Protein AF-A0A377ZG36-F1 (afdb_monomer)

Sequence (68 aa):
MIQFIKGTWPNGERNLLEPHGVEFQVMATGFTWNTQDRDSDTAACLAVWEHARRMLADDQLDLVLLTS

InterPro domains:
  IPR003724 ATP:cob(I)alamin adenosyltransferase CobA/CobO/BtuR [PF02572] (1-66)
  IPR003724 ATP:cob(I)alamin adenosyltransferase CobA/CobO/BtuR [PTHR46638] (1-66)
  IPR027417 P-loop containing nucleoside triphosphate hydrolase [G3DSA:3.40.50.300] (1-67)
  IPR027417 P-loop containing nucleoside triphosphate hydrolase [SSF52540] (1-66)

Foldseek 3Di:
DEELADEPDDDPVCVVCVVVVDDYHYLNDHPPVDPVCVVVSVVSNVVSVVVVVVQVPDPVDPDDDDYD

Mean predicted aligned error: 5.57 Å

Radius of gyration: 12.82 Å; Cα contacts (8 Å, |Δi|>4): 70; chains: 1; bounding box: 26×25×35 Å

pLDDT: mean 82.21, std 11.05, range [58.59, 96.31]

Nearest PDB structures (foldseek):
  4hut-assembly1_B  TM=9.069E-01  e=2.242E-07  Salmonella enterica subsp. enterica serovar Typhimurium str. LT2
  1g5r-assembly1_A  TM=9.163E-01  e=7.381E-07  Salmonella enterica subsp. enterica serovar Typhimurium
  1g64-assembly1_B  TM=9.170E-01  e=2.606E-06  Salmonella enterica subsp. enterica serovar Typhimurium

Structure (mmCIF, N/CA/C/O backbone):
data_AF-A0A377ZG36-F1
#
_entry.id   AF-A0A377ZG36-F1
#
loop_
_atom_site.group_PDB
_atom_site.id
_atom_site.type_symbol
_atom_site.label_atom_id
_atom_site.label_alt_id
_atom_site.label_comp_id
_atom_site.label_asym_id
_atom_site.label_entity_id
_atom_site.label_seq_id
_atom_site.pdbx_PDB_ins_code
_atom_site.Cartn_x
_atom_site.Cartn_y
_atom_site.Cartn_z
_atom_site.occupancy
_atom_site.B_iso_or_equiv
_atom_site.auth_seq_id
_atom_site.auth_comp_id
_atom_site.auth_asym_id
_atom_site.auth_atom_id
_atom_site.pdbx_PDB_model_num
ATOM 1 N N . MET A 1 1 ? -2.843 1.352 4.545 1.00 85.81 1 MET A N 1
ATOM 2 C CA . MET A 1 1 ? -2.808 2.225 3.356 1.00 85.81 1 MET A CA 1
ATOM 3 C C . MET A 1 1 ? -1.624 1.839 2.493 1.00 85.81 1 MET A C 1
ATOM 5 O O . MET A 1 1 ? -0.533 1.648 3.018 1.00 85.81 1 MET A O 1
ATOM 9 N N . ILE A 1 2 ? -1.848 1.706 1.189 1.00 88.12 2 ILE A N 1
ATOM 10 C CA . ILE A 1 2 ? -0.861 1.200 0.235 1.00 88.12 2 ILE A CA 1
ATOM 11 C C . ILE A 1 2 ? -0.634 2.214 -0.873 1.00 88.12 2 ILE A C 1
ATOM 13 O O . ILE A 1 2 ? -1.603 2.715 -1.439 1.00 88.12 2 ILE A O 1
ATOM 17 N N . GLN A 1 3 ? 0.632 2.503 -1.173 1.00 85.69 3 GLN A N 1
ATOM 18 C CA . GLN A 1 3 ? 1.038 3.497 -2.165 1.00 85.69 3 GLN A CA 1
ATOM 19 C C . GLN A 1 3 ? 1.936 2.879 -3.234 1.00 85.69 3 GLN A C 1
ATOM 21 O O . GLN A 1 3 ? 3.011 2.371 -2.911 1.00 85.69 3 GLN A O 1
ATOM 26 N N . PHE A 1 4 ? 1.501 2.946 -4.495 1.00 80.38 4 PHE A N 1
ATOM 27 C CA . PHE A 1 4 ? 2.193 2.302 -5.615 1.00 80.38 4 PHE A CA 1
ATOM 28 C C . PHE A 1 4 ? 3.144 3.242 -6.379 1.00 80.38 4 PHE A C 1
ATOM 30 O O . PHE A 1 4 ? 4.137 2.766 -6.916 1.00 80.38 4 PHE A O 1
ATOM 37 N N . ILE A 1 5 ? 2.891 4.558 -6.423 1.00 71.44 5 ILE A N 1
ATOM 38 C CA . ILE A 1 5 ? 3.706 5.516 -7.204 1.00 71.44 5 ILE A CA 1
ATOM 39 C C . ILE A 1 5 ? 4.490 6.484 -6.308 1.00 71.44 5 ILE A C 1
ATOM 41 O O . ILE A 1 5 ? 5.561 6.960 -6.696 1.00 71.44 5 ILE A O 1
ATOM 45 N N . LYS A 1 6 ? 4.000 6.792 -5.099 1.00 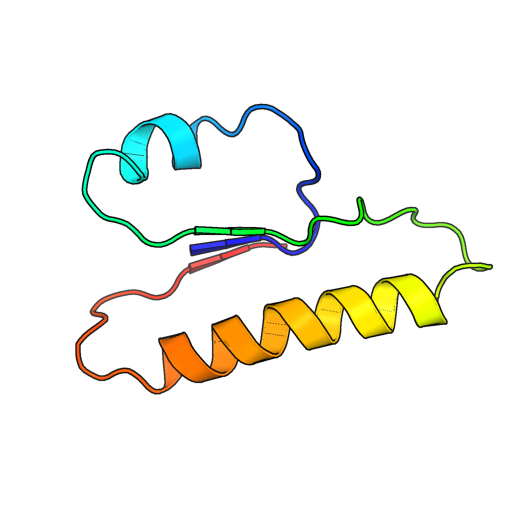65.00 6 LYS A N 1
ATOM 46 C CA . LYS A 1 6 ? 4.709 7.704 -4.185 1.00 65.00 6 LYS A CA 1
ATOM 47 C C . LYS A 1 6 ? 6.006 7.047 -3.690 1.00 65.00 6 LYS A C 1
ATOM 49 O O . LYS A 1 6 ? 5.964 6.097 -2.921 1.00 65.00 6 LYS A O 1
ATOM 54 N N . GLY A 1 7 ? 7.149 7.575 -4.136 1.00 61.47 7 GLY A N 1
ATOM 55 C CA . GLY A 1 7 ? 8.482 7.186 -3.661 1.00 61.47 7 GLY A CA 1
ATOM 56 C C . GLY A 1 7 ? 8.795 7.700 -2.245 1.00 61.47 7 GLY A C 1
ATOM 57 O O . GLY A 1 7 ? 7.906 7.929 -1.432 1.00 61.47 7 GLY A O 1
ATOM 58 N N . THR A 1 8 ? 10.071 7.961 -1.951 1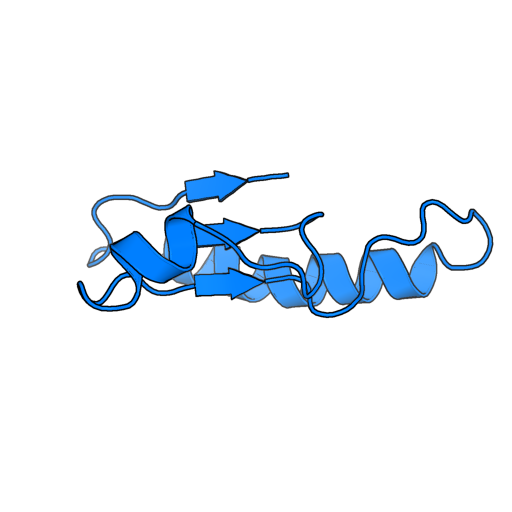.00 60.88 8 THR A N 1
ATOM 59 C CA . THR A 1 8 ? 10.592 8.372 -0.623 1.00 60.88 8 THR A CA 1
ATOM 60 C C . THR A 1 8 ? 10.235 9.800 -0.175 1.00 60.88 8 THR A C 1
ATOM 62 O O . THR A 1 8 ? 10.838 10.335 0.756 1.00 60.88 8 THR A O 1
ATOM 65 N N . TRP A 1 9 ? 9.276 10.450 -0.833 1.00 65.31 9 TRP A N 1
ATOM 66 C CA . TRP A 1 9 ? 8.931 11.844 -0.567 1.00 65.31 9 TRP A CA 1
ATOM 67 C C . TRP A 1 9 ? 8.103 11.975 0.720 1.00 65.31 9 TRP A C 1
ATOM 69 O O . TRP A 1 9 ? 7.358 11.053 1.063 1.00 65.31 9 TRP A O 1
ATOM 79 N N . PRO A 1 10 ? 8.187 13.119 1.429 1.00 65.06 10 PRO A N 1
ATOM 80 C CA . PRO A 1 10 ? 7.399 13.350 2.632 1.00 65.06 10 PRO A CA 1
ATOM 81 C C . PRO A 1 10 ? 5.909 13.183 2.336 1.00 65.06 10 PRO A C 1
ATOM 83 O O . PRO A 1 10 ? 5.338 13.906 1.518 1.00 65.06 10 PRO A O 1
ATOM 86 N N . ASN A 1 11 ? 5.278 12.227 3.010 1.00 73.75 11 ASN A N 1
ATOM 87 C CA . ASN A 1 11 ? 3.862 11.971 2.852 1.00 73.75 11 ASN A CA 1
ATOM 88 C C . ASN A 1 11 ? 3.089 12.554 4.045 1.00 73.75 11 ASN A C 1
ATOM 90 O O . ASN A 1 11 ? 3.149 12.028 5.155 1.00 73.75 11 ASN A O 1
ATOM 94 N N . GLY A 1 12 ? 2.325 13.622 3.793 1.00 79.56 12 GLY A N 1
ATOM 95 C CA . GLY A 1 12 ? 1.452 14.242 4.792 1.00 79.56 12 GLY A CA 1
ATOM 96 C C . GLY A 1 12 ? 0.378 13.298 5.349 1.00 79.56 12 GLY A C 1
ATOM 97 O O . GLY A 1 12 ? 0.090 13.358 6.540 1.00 79.56 12 GLY A O 1
ATOM 98 N N . GLU A 1 13 ? -0.155 12.383 4.531 1.00 80.06 13 GLU A N 1
ATOM 99 C CA . GLU A 1 13 ? -1.118 11.363 4.972 1.00 80.06 13 GLU A CA 1
ATOM 100 C C . GLU A 1 13 ? -0.460 10.377 5.942 1.00 80.06 13 GLU A C 1
ATOM 102 O O . GLU A 1 13 ? -1.032 10.057 6.980 1.00 80.06 13 GLU A O 1
ATOM 107 N N . ARG A 1 14 ? 0.772 9.942 5.640 1.00 82.94 14 ARG A N 1
ATOM 108 C CA . ARG A 1 14 ? 1.551 9.063 6.521 1.00 82.94 14 ARG A CA 1
ATOM 109 C C . ARG A 1 14 ? 1.872 9.750 7.842 1.00 82.94 14 ARG A C 1
ATOM 111 O O . ARG A 1 14 ? 1.568 9.204 8.891 1.00 82.94 14 ARG A O 1
ATOM 118 N N . ASN A 1 15 ? 2.397 10.972 7.794 1.00 83.81 15 ASN A N 1
ATOM 119 C CA . ASN A 1 15 ? 2.740 11.729 8.999 1.00 83.81 15 ASN A CA 1
ATOM 120 C C . ASN A 1 15 ? 1.529 11.962 9.914 1.00 83.81 15 ASN A C 1
ATOM 122 O O . ASN A 1 15 ? 1.684 12.022 11.130 1.00 83.81 15 ASN A O 1
ATOM 126 N N . LEU A 1 16 ? 0.333 12.101 9.336 1.00 86.06 16 LEU A N 1
ATOM 127 C CA . LEU A 1 16 ? -0.894 12.280 10.099 1.00 86.06 16 LEU A CA 1
ATOM 128 C C . LEU A 1 16 ? -1.423 10.958 10.667 1.00 86.06 16 LEU A C 1
ATOM 130 O O . LEU A 1 16 ? -1.839 10.923 11.818 1.00 86.06 16 LEU A O 1
ATOM 134 N N . LEU A 1 17 ? -1.433 9.880 9.882 1.00 86.25 17 LEU A N 1
ATOM 135 C CA . LEU A 1 17 ? -2.162 8.650 10.211 1.00 86.25 17 LEU A CA 1
ATOM 136 C C . LEU A 1 17 ? -1.288 7.552 10.837 1.00 86.25 17 LEU A C 1
ATOM 138 O O . LEU A 1 17 ? -1.797 6.754 11.620 1.00 86.25 17 LEU A O 1
ATOM 142 N N . GLU A 1 18 ? 0.014 7.510 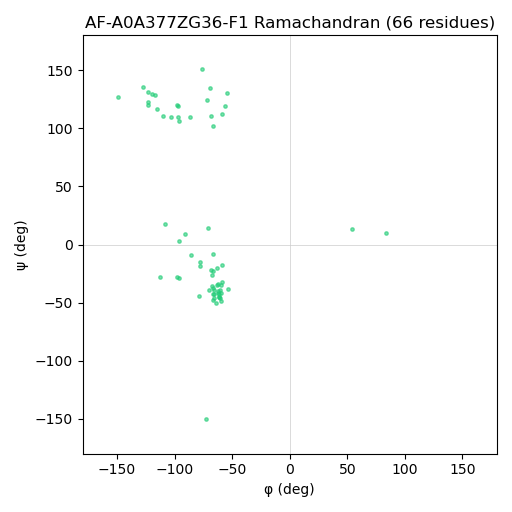10.544 1.00 85.69 18 GLU A N 1
ATOM 143 C CA . GLU A 1 18 ? 0.946 6.528 11.123 1.00 85.69 18 GLU A CA 1
ATOM 144 C C . GLU A 1 18 ? 1.007 6.626 12.661 1.00 85.69 18 GLU A C 1
ATOM 146 O O . GLU A 1 18 ? 0.910 5.585 13.314 1.00 85.69 18 GLU A O 1
ATOM 151 N N . PRO A 1 19 ? 1.024 7.827 13.287 1.00 90.94 19 PRO A N 1
ATOM 152 C CA . PRO A 1 19 ? 0.930 7.946 14.747 1.00 90.94 19 PRO A CA 1
ATOM 153 C C . PRO A 1 19 ? -0.386 7.422 15.339 1.00 90.94 19 PRO A C 1
ATOM 155 O O . PRO A 1 19 ? -0.444 7.124 16.528 1.00 90.94 19 PRO A O 1
ATOM 158 N N . HIS A 1 20 ? -1.438 7.306 14.523 1.00 89.94 20 HIS A N 1
ATOM 159 C CA . HIS A 1 20 ? -2.743 6.777 14.926 1.00 89.94 20 HIS A CA 1
ATOM 160 C C . HIS A 1 20 ? -2.851 5.256 14.712 1.00 89.94 20 HIS A C 1
ATOM 162 O O . HIS A 1 20 ? -3.937 4.698 14.842 1.00 89.94 20 HIS A O 1
ATOM 168 N N . GLY A 1 21 ? -1.743 4.577 14.389 1.00 87.62 21 GLY A N 1
ATOM 169 C CA . GLY A 1 21 ? -1.692 3.121 14.229 1.00 87.62 21 GLY A CA 1
ATOM 170 C C . GLY A 1 21 ? -2.122 2.618 12.851 1.00 87.62 21 GLY A C 1
ATOM 171 O O . GLY A 1 21 ? -2.281 1.414 12.665 1.00 87.62 21 GLY A O 1
ATOM 172 N N . VAL A 1 22 ? -2.302 3.509 11.873 1.00 89.56 22 VAL A N 1
ATOM 173 C CA . VAL A 1 22 ? -2.614 3.100 10.500 1.00 89.56 22 VAL A CA 1
ATOM 174 C C . VAL A 1 22 ? -1.371 2.490 9.860 1.00 89.56 22 VAL A C 1
ATOM 176 O O . VAL A 1 22 ? -0.327 3.132 9.776 1.00 89.56 22 VAL A O 1
ATOM 179 N N . GLU A 1 23 ? -1.489 1.256 9.373 1.00 89.69 23 GLU A N 1
ATOM 180 C CA . GLU A 1 23 ? -0.402 0.573 8.670 1.00 89.69 23 GLU A CA 1
ATOM 181 C C . GLU A 1 23 ? -0.132 1.227 7.301 1.00 89.69 23 GLU A C 1
ATOM 183 O O . GLU A 1 23 ? -1.070 1.468 6.535 1.00 89.69 23 GLU A O 1
ATOM 188 N N . PHE A 1 24 ? 1.139 1.466 6.955 1.00 88.31 24 PHE A N 1
ATOM 189 C CA . PHE A 1 24 ? 1.563 2.008 5.657 1.00 88.31 24 PHE A CA 1
ATOM 190 C C . PHE A 1 24 ? 2.489 1.052 4.907 1.00 88.31 24 PHE A C 1
ATOM 192 O O . PHE A 1 24 ? 3.510 0.626 5.438 1.00 88.31 24 PHE A O 1
ATOM 199 N N . GLN A 1 25 ? 2.164 0.787 3.642 1.00 88.81 25 GLN A N 1
ATOM 200 C CA . GLN A 1 25 ? 2.987 0.012 2.714 1.00 88.81 25 GLN A CA 1
ATOM 201 C C . GLN A 1 25 ? 3.264 0.868 1.481 1.00 88.81 25 GLN A C 1
ATOM 203 O O . GLN A 1 25 ? 2.340 1.367 0.842 1.00 88.81 25 GLN A O 1
ATOM 208 N N . VAL A 1 26 ? 4.537 1.095 1.172 1.00 85.56 26 VAL A N 1
ATOM 209 C CA . VAL A 1 26 ? 4.956 2.016 0.107 1.00 85.56 26 VAL A CA 1
ATOM 210 C C . VAL A 1 26 ? 5.899 1.283 -0.830 1.00 85.56 26 VAL A C 1
ATOM 212 O O . VAL A 1 26 ? 6.812 0.593 -0.374 1.00 85.56 26 VAL A O 1
ATOM 215 N N . MET A 1 27 ? 5.704 1.456 -2.136 1.00 83.12 27 MET A N 1
ATOM 216 C CA . MET A 1 27 ? 6.651 0.974 -3.134 1.00 83.12 27 MET A CA 1
ATOM 217 C C . MET A 1 27 ? 7.963 1.756 -3.015 1.00 83.12 27 MET A C 1
ATOM 219 O O . MET A 1 27 ? 8.063 2.913 -3.412 1.00 83.12 27 MET A O 1
ATOM 223 N N . ALA A 1 28 ? 8.971 1.136 -2.396 1.00 66.19 28 ALA A N 1
ATOM 224 C CA . ALA A 1 28 ? 10.241 1.788 -2.064 1.00 66.19 28 ALA A CA 1
ATOM 225 C C . ALA A 1 28 ? 11.074 2.173 -3.300 1.00 66.19 28 ALA A C 1
ATOM 227 O O . ALA A 1 28 ? 11.912 3.074 -3.235 1.00 66.19 28 ALA A O 1
ATOM 228 N N . THR A 1 29 ? 10.847 1.507 -4.429 1.00 65.12 29 THR A N 1
ATOM 229 C CA . THR A 1 29 ? 11.420 1.873 -5.722 1.00 65.12 29 THR A CA 1
ATOM 230 C C . THR A 1 29 ? 10.498 2.904 -6.363 1.00 65.12 29 THR A C 1
ATOM 232 O O . THR A 1 29 ? 9.372 2.584 -6.734 1.00 65.12 29 THR A O 1
ATOM 235 N N . GLY A 1 30 ? 10.938 4.159 -6.458 1.00 61.91 30 GLY A N 1
ATOM 236 C CA . GLY A 1 30 ? 10.176 5.169 -7.191 1.00 61.91 30 GLY A CA 1
ATOM 237 C C . GLY A 1 30 ? 9.904 4.681 -8.615 1.00 61.91 30 GLY A C 1
ATOM 238 O O . GLY A 1 30 ? 10.834 4.233 -9.281 1.00 61.91 30 GLY A O 1
ATOM 239 N N . PHE A 1 31 ? 8.648 4.750 -9.061 1.00 64.44 31 PHE A N 1
ATOM 240 C CA . PHE A 1 31 ? 8.265 4.349 -10.414 1.00 64.44 31 PHE A CA 1
ATOM 241 C C . PHE A 1 31 ? 9.059 5.198 -11.413 1.00 64.44 31 PHE A C 1
ATOM 243 O O . PHE A 1 31 ? 8.897 6.421 -11.460 1.00 64.44 31 PHE A O 1
ATOM 250 N N . THR A 1 32 ? 9.968 4.578 -12.164 1.00 65.19 32 THR A N 1
ATOM 251 C CA . THR A 1 32 ? 10.932 5.331 -12.987 1.00 65.19 32 THR A CA 1
ATOM 252 C C . THR A 1 32 ? 10.308 5.866 -14.274 1.00 65.19 32 THR A C 1
ATOM 254 O O . THR A 1 32 ? 10.895 6.727 -14.930 1.00 65.19 32 THR A O 1
ATOM 257 N N . TRP A 1 33 ? 9.125 5.350 -14.642 1.00 65.19 33 TRP A N 1
ATOM 258 C CA . TRP A 1 33 ? 8.444 5.577 -15.926 1.00 65.19 33 TRP A CA 1
ATOM 259 C C . TRP A 1 33 ? 9.322 5.259 -17.144 1.00 65.19 33 TRP A C 1
ATOM 261 O O . TRP A 1 33 ? 8.981 5.609 -18.275 1.00 65.19 33 TRP A O 1
ATOM 271 N N . ASN A 1 34 ? 10.452 4.584 -16.927 1.00 62.47 34 ASN A N 1
ATOM 272 C CA . ASN A 1 34 ? 11.436 4.315 -17.948 1.00 62.47 34 ASN A CA 1
ATOM 273 C C . ASN A 1 34 ? 11.202 2.907 -18.491 1.00 62.47 34 ASN A C 1
ATOM 275 O O . ASN A 1 34 ? 11.272 1.915 -17.771 1.00 62.47 34 ASN A O 1
ATOM 279 N N . THR A 1 35 ? 10.920 2.804 -19.788 1.00 58.59 35 THR A N 1
ATOM 280 C CA . THR A 1 35 ? 10.520 1.544 -20.441 1.00 58.59 35 THR A CA 1
ATOM 281 C C . THR A 1 35 ? 11.561 0.421 -20.314 1.00 58.59 35 THR A C 1
ATOM 283 O O . THR A 1 35 ? 11.224 -0.742 -20.524 1.00 58.59 35 THR A O 1
ATOM 286 N N . GLN A 1 36 ? 12.809 0.758 -19.975 1.00 61.47 36 GLN A N 1
ATOM 287 C CA . GLN A 1 36 ? 13.909 -0.187 -19.762 1.00 61.47 36 GLN A CA 1
ATOM 288 C C . GLN A 1 36 ? 13.866 -0.898 -18.397 1.00 61.47 36 GLN A C 1
ATOM 290 O O . GLN A 1 36 ? 14.455 -1.965 -18.285 1.00 61.47 36 GLN A O 1
ATOM 295 N N . ASP A 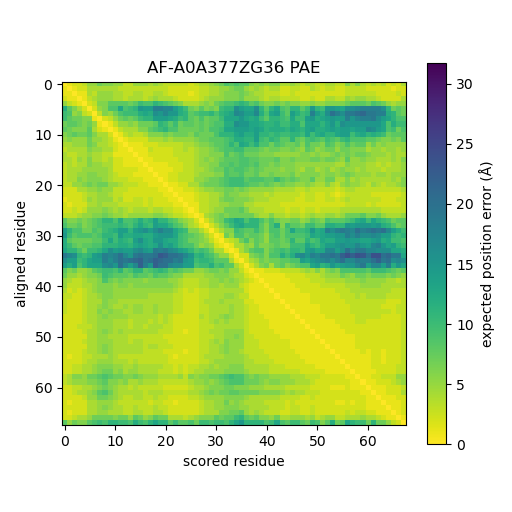1 37 ? 13.131 -0.373 -17.409 1.00 71.62 37 ASP A N 1
ATOM 296 C CA . ASP A 1 37 ? 13.053 -0.919 -16.040 1.00 71.62 37 ASP A CA 1
ATOM 297 C C . ASP A 1 37 ? 11.703 -1.590 -15.726 1.00 71.62 37 ASP A C 1
ATOM 299 O O . ASP A 1 37 ? 11.363 -1.845 -14.571 1.00 71.62 37 ASP A O 1
ATOM 303 N N . ARG A 1 38 ? 10.926 -1.938 -16.761 1.00 76.81 38 ARG A N 1
ATOM 304 C CA . ARG A 1 38 ? 9.585 -2.535 -16.614 1.00 76.81 38 ARG A CA 1
ATOM 305 C C . ARG A 1 38 ? 9.556 -3.775 -15.724 1.00 76.81 38 ARG A C 1
ATOM 307 O O . ARG A 1 38 ? 8.592 -3.946 -14.981 1.00 76.81 38 ARG A O 1
ATOM 314 N N . ASP A 1 39 ? 10.568 -4.633 -15.805 1.00 83.12 39 ASP A N 1
ATOM 315 C CA . ASP A 1 39 ? 10.627 -5.855 -14.997 1.00 83.12 39 ASP A CA 1
ATOM 316 C C . ASP A 1 39 ? 10.864 -5.529 -13.516 1.00 83.12 39 ASP A C 1
ATOM 318 O O . ASP A 1 39 ? 10.232 -6.125 -12.644 1.00 83.12 39 ASP A O 1
ATOM 322 N N . SER A 1 40 ? 11.708 -4.531 -13.235 1.00 81.00 40 SER A N 1
ATOM 323 C CA . SER A 1 40 ? 11.980 -4.029 -11.884 1.00 81.00 40 SER A CA 1
ATOM 324 C C . SER A 1 40 ? 10.744 -3.351 -11.283 1.00 81.00 40 SER A C 1
ATOM 326 O O . SER A 1 40 ? 10.314 -3.707 -10.184 1.00 81.00 40 SER A O 1
ATOM 328 N N . ASP A 1 41 ? 10.097 -2.461 -12.045 1.00 80.81 41 ASP A N 1
ATOM 329 C CA . ASP A 1 41 ? 8.854 -1.793 -11.641 1.00 80.81 41 ASP A CA 1
ATOM 330 C C . ASP A 1 41 ? 7.725 -2.815 -11.401 1.00 80.81 41 ASP A C 1
ATOM 332 O O . ASP A 1 41 ? 6.965 -2.707 -10.436 1.00 80.81 41 ASP A O 1
ATOM 336 N N . THR A 1 42 ? 7.635 -3.857 -12.238 1.00 85.06 42 THR A N 1
ATOM 337 C CA . THR A 1 42 ? 6.660 -4.946 -12.064 1.00 85.06 42 THR A CA 1
ATOM 338 C C . THR A 1 42 ? 6.948 -5.748 -10.799 1.00 85.06 42 THR A C 1
ATOM 340 O O . THR A 1 42 ? 6.028 -6.008 -10.026 1.00 85.06 42 THR A O 1
ATOM 343 N N . ALA A 1 43 ? 8.206 -6.120 -10.552 1.00 86.94 43 ALA A N 1
ATOM 344 C CA . ALA A 1 43 ? 8.587 -6.875 -9.362 1.00 86.94 43 ALA A CA 1
ATOM 345 C C . ALA A 1 43 ? 8.298 -6.087 -8.074 1.00 86.94 43 ALA A C 1
ATOM 347 O O . ALA A 1 43 ? 7.757 -6.643 -7.117 1.00 86.94 43 ALA A O 1
ATOM 348 N N . ALA A 1 44 ? 8.590 -4.786 -8.066 1.00 85.38 44 ALA A N 1
ATOM 349 C CA . ALA A 1 44 ? 8.290 -3.913 -6.940 1.00 85.38 44 ALA A CA 1
ATOM 350 C C . ALA A 1 44 ? 6.783 -3.743 -6.708 1.00 85.38 44 ALA A C 1
ATOM 352 O O . ALA A 1 44 ? 6.317 -3.831 -5.569 1.00 85.38 44 ALA A O 1
ATOM 353 N N . CYS A 1 45 ? 6.011 -3.563 -7.783 1.00 86.75 45 CYS A N 1
ATOM 354 C CA . CYS A 1 45 ? 4.557 -3.481 -7.710 1.00 86.75 45 CYS A CA 1
ATOM 355 C C . CYS A 1 45 ? 3.958 -4.780 -7.152 1.00 86.75 45 CYS A C 1
ATOM 357 O O . CYS A 1 45 ? 3.134 -4.736 -6.240 1.00 86.75 45 CYS A O 1
ATOM 359 N N . LEU A 1 46 ? 4.425 -5.939 -7.629 1.00 89.19 46 LEU A N 1
ATOM 360 C CA . LEU A 1 46 ? 3.996 -7.249 -7.133 1.00 89.19 46 LEU A CA 1
ATOM 361 C C . LEU A 1 46 ? 4.353 -7.455 -5.656 1.00 89.19 46 LEU A C 1
ATOM 363 O O . LEU A 1 46 ? 3.530 -7.969 -4.902 1.00 89.19 46 LEU A O 1
ATOM 367 N N . ALA A 1 47 ? 5.533 -7.014 -5.216 1.00 89.25 47 ALA A N 1
ATOM 368 C CA . ALA A 1 47 ? 5.923 -7.098 -3.811 1.00 89.25 47 ALA A CA 1
ATOM 369 C C . ALA A 1 47 ? 4.973 -6.291 -2.908 1.00 89.25 47 ALA A C 1
ATOM 371 O O . ALA A 1 47 ? 4.493 -6.801 -1.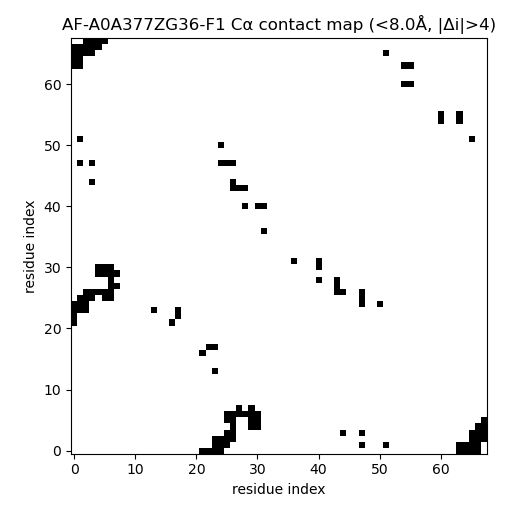897 1.00 89.25 47 ALA A O 1
ATOM 372 N N . VAL A 1 48 ? 4.633 -5.058 -3.298 1.00 90.06 48 VAL A N 1
ATOM 373 C CA . VAL A 1 48 ? 3.658 -4.228 -2.568 1.00 90.06 48 VAL A CA 1
ATOM 374 C C . VAL A 1 48 ? 2.245 -4.809 -2.650 1.00 90.06 48 VAL A C 1
ATOM 376 O O . VAL A 1 48 ? 1.489 -4.759 -1.677 1.00 90.06 48 VAL A O 1
ATOM 379 N N . TRP A 1 49 ? 1.885 -5.402 -3.787 1.00 91.19 49 TRP A N 1
ATOM 380 C CA . TRP A 1 49 ? 0.588 -6.036 -3.989 1.00 91.19 49 TRP A CA 1
ATOM 381 C C . TRP A 1 49 ? 0.345 -7.211 -3.037 1.00 91.19 49 TRP A C 1
ATOM 383 O O . TRP A 1 49 ? -0.777 -7.388 -2.568 1.00 91.19 49 TRP A O 1
ATOM 393 N N . GLU A 1 50 ? 1.370 -7.974 -2.664 1.00 94.06 50 GLU A N 1
ATOM 394 C CA . GLU A 1 50 ? 1.207 -9.036 -1.663 1.00 94.06 50 GLU A CA 1
ATOM 395 C C . GLU A 1 50 ? 0.805 -8.480 -0.285 1.00 94.06 50 GLU A C 1
ATOM 397 O O . GLU A 1 50 ? -0.046 -9.059 0.396 1.00 94.06 50 GLU A O 1
ATOM 402 N N . HIS A 1 51 ? 1.294 -7.294 0.095 1.00 92.88 51 HIS A N 1
ATOM 403 C CA . HIS A 1 51 ? 0.784 -6.611 1.286 1.00 92.88 51 HIS A CA 1
ATOM 404 C C . HIS A 1 51 ? -0.674 -6.169 1.112 1.00 92.88 51 HIS A C 1
ATOM 406 O O . HIS A 1 51 ? -1.454 -6.283 2.056 1.00 92.88 51 HIS A O 1
ATOM 412 N N . ALA A 1 52 ? -1.063 -5.728 -0.089 1.00 92.56 52 ALA A N 1
ATOM 413 C CA . ALA A 1 52 ? -2.452 -5.391 -0.404 1.00 92.56 52 ALA A CA 1
ATOM 414 C C . ALA A 1 52 ? -3.380 -6.579 -0.243 1.00 92.56 52 ALA A C 1
ATOM 416 O O . ALA A 1 52 ? -4.409 -6.466 0.415 1.00 92.56 52 ALA A O 1
ATOM 417 N N . ARG A 1 53 ? -2.985 -7.734 -0.771 1.00 94.81 53 ARG A N 1
ATOM 418 C CA . ARG A 1 53 ? -3.752 -8.968 -0.637 1.00 94.81 53 ARG A CA 1
ATOM 419 C C . ARG A 1 53 ? -3.905 -9.392 0.817 1.00 94.81 53 ARG A C 1
ATOM 421 O O . ARG A 1 53 ? -5.007 -9.764 1.200 1.00 94.81 53 ARG A O 1
ATOM 428 N N . ARG A 1 54 ? -2.842 -9.298 1.625 1.00 96.31 54 ARG A N 1
ATOM 429 C CA . ARG A 1 54 ? -2.927 -9.574 3.066 1.00 96.31 54 ARG A CA 1
ATOM 430 C C . ARG A 1 54 ? -3.917 -8.637 3.754 1.00 96.31 54 ARG A C 1
ATOM 432 O O . ARG A 1 54 ? -4.766 -9.119 4.485 1.00 96.31 54 ARG A O 1
ATOM 439 N N . MET A 1 55 ? -3.820 -7.328 3.512 1.00 94.12 55 MET A N 1
ATOM 440 C CA . MET A 1 55 ? -4.705 -6.345 4.149 1.00 94.12 55 MET A CA 1
ATOM 441 C C . MET A 1 55 ? -6.164 -6.506 3.700 1.00 94.12 55 MET A C 1
ATOM 443 O O . MET A 1 55 ? -7.071 -6.396 4.508 1.00 94.12 55 MET A O 1
ATOM 447 N N . LEU A 1 56 ? -6.406 -6.795 2.420 1.00 93.62 56 LEU A N 1
ATOM 448 C CA . LEU A 1 56 ? -7.757 -7.024 1.894 1.00 93.62 56 LEU A CA 1
ATOM 449 C C . LEU A 1 56 ? -8.406 -8.315 2.411 1.00 93.62 56 LEU A C 1
ATOM 451 O O . LEU A 1 56 ? -9.622 -8.442 2.336 1.00 93.62 56 LEU A O 1
ATOM 455 N N . ALA A 1 57 ? -7.606 -9.274 2.877 1.00 95.44 57 ALA A N 1
ATOM 456 C CA . ALA A 1 57 ? -8.078 -10.528 3.455 1.00 95.44 57 ALA A CA 1
ATOM 457 C C . ALA A 1 57 ? -8.155 -10.488 4.992 1.00 95.44 57 ALA A C 1
ATOM 459 O O . ALA A 1 57 ? -8.433 -11.515 5.608 1.00 95.44 57 ALA A O 1
ATOM 460 N N . ASP A 1 58 ? -7.855 -9.343 5.607 1.00 95.19 58 ASP A N 1
ATOM 461 C CA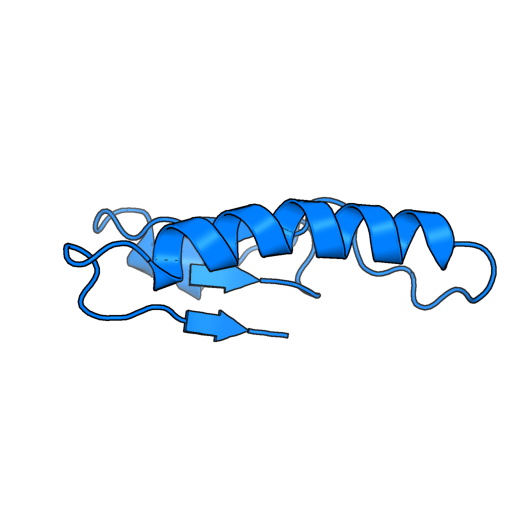 . ASP 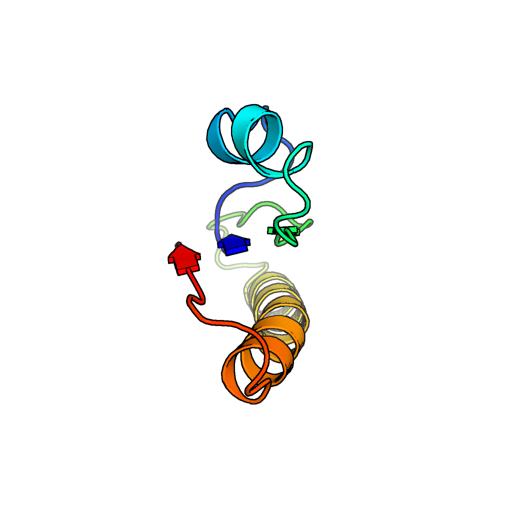A 1 58 ? -7.866 -9.174 7.053 1.00 95.19 58 ASP A CA 1
ATOM 462 C C . ASP A 1 58 ? -9.202 -8.577 7.507 1.00 95.19 58 ASP A C 1
ATOM 464 O O . ASP A 1 58 ? -9.458 -7.385 7.342 1.00 95.19 58 ASP A O 1
ATOM 468 N N . ASP A 1 59 ? -10.040 -9.412 8.121 1.00 94.12 59 ASP A N 1
ATOM 469 C CA . ASP A 1 59 ? -11.348 -9.014 8.652 1.00 94.12 59 ASP A CA 1
ATOM 470 C C . ASP A 1 59 ? -11.247 -8.037 9.844 1.00 94.12 59 ASP A C 1
ATOM 472 O O . ASP A 1 59 ? -12.267 -7.542 10.320 1.00 94.12 59 ASP A O 1
ATOM 476 N N . GLN A 1 60 ? -10.045 -7.779 10.378 1.00 94.69 60 GL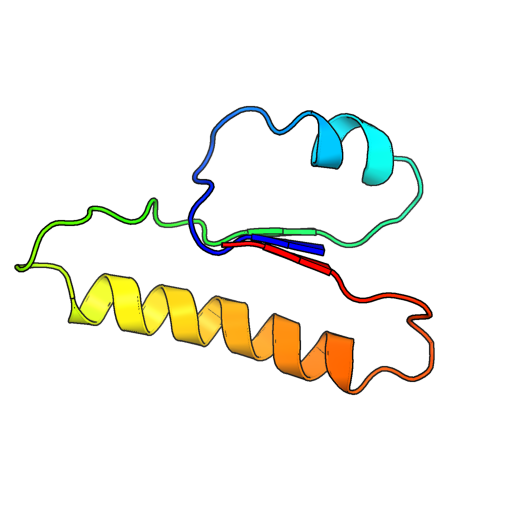N A N 1
ATOM 477 C CA . GLN A 1 60 ? -9.812 -6.765 11.415 1.00 94.69 60 GLN A CA 1
ATOM 478 C C . GLN A 1 60 ? -9.585 -5.361 10.842 1.00 94.69 60 GLN A C 1
ATOM 480 O O . GLN A 1 60 ? -9.516 -4.395 11.603 1.00 94.69 60 GLN A O 1
ATOM 485 N N . LEU A 1 61 ? -9.436 -5.226 9.522 1.00 92.50 61 LEU A N 1
ATOM 486 C CA . LEU A 1 61 ? -9.261 -3.936 8.867 1.00 92.50 61 LEU A CA 1
ATOM 487 C C . LEU A 1 61 ? -10.598 -3.427 8.325 1.00 92.50 61 LEU A C 1
ATOM 489 O O . LEU A 1 61 ? -11.093 -3.897 7.306 1.00 92.50 61 LEU A O 1
ATOM 493 N N . ASP A 1 62 ? -11.137 -2.382 8.953 1.00 93.44 62 ASP A N 1
ATOM 494 C CA . ASP A 1 62 ? -12.391 -1.753 8.512 1.00 93.44 62 ASP A CA 1
ATOM 495 C C . ASP A 1 62 ? -12.263 -1.031 7.156 1.00 93.44 62 ASP A C 1
ATOM 497 O O . ASP A 1 62 ? -13.247 -0.833 6.441 1.00 93.44 62 ASP A O 1
ATOM 501 N N . LEU A 1 63 ? -11.050 -0.587 6.805 1.00 90.56 63 LEU A N 1
ATOM 502 C CA . LEU A 1 63 ? -10.785 0.174 5.587 1.00 90.56 63 LEU A CA 1
ATOM 503 C C . LEU A 1 63 ? -9.377 -0.087 5.047 1.00 90.56 63 LEU A C 1
ATOM 505 O O . LEU A 1 63 ? -8.370 0.157 5.715 1.00 90.56 63 LEU A O 1
ATOM 509 N N . VAL A 1 64 ? -9.305 -0.463 3.770 1.00 91.62 64 VAL A N 1
ATOM 510 C CA . VAL A 1 64 ? -8.050 -0.587 3.022 1.00 91.62 64 VAL A CA 1
ATOM 511 C C . VAL A 1 64 ? -8.027 0.440 1.892 1.00 91.62 64 VAL A C 1
ATOM 513 O O . VAL A 1 64 ? -8.839 0.403 0.973 1.00 91.62 64 VAL A O 1
ATOM 516 N N . LEU A 1 65 ? -7.068 1.366 1.956 1.00 89.88 65 LEU A N 1
ATOM 517 C CA . LEU A 1 65 ? -6.825 2.376 0.923 1.00 89.88 65 LEU A CA 1
ATOM 518 C C . LEU A 1 65 ? -5.693 1.921 -0.000 1.00 89.88 65 LEU A C 1
ATOM 520 O O . LEU A 1 65 ? -4.567 1.734 0.468 1.00 89.88 65 LEU A O 1
ATOM 524 N N . LEU A 1 66 ? -5.995 1.785 -1.292 1.00 89.19 66 LEU A N 1
ATOM 525 C CA . LEU A 1 66 ? -5.042 1.493 -2.363 1.00 89.19 66 LEU A CA 1
ATOM 526 C C . LEU A 1 66 ? -4.903 2.737 -3.241 1.00 89.19 66 LEU A C 1
ATOM 528 O O . LEU A 1 66 ? -5.848 3.116 -3.929 1.00 89.19 66 LEU A O 1
ATOM 532 N N . THR A 1 67 ? -3.747 3.391 -3.202 1.00 82.25 67 THR A N 1
ATOM 533 C CA . THR A 1 67 ? -3.509 4.638 -3.937 1.00 82.25 67 THR A CA 1
ATOM 534 C C . THR A 1 67 ? -2.414 4.432 -4.970 1.00 82.25 67 THR A C 1
ATOM 536 O O . THR A 1 67 ? -1.333 3.958 -4.612 1.00 82.25 67 THR A O 1
ATOM 539 N N . SER A 1 68 ? -2.689 4.804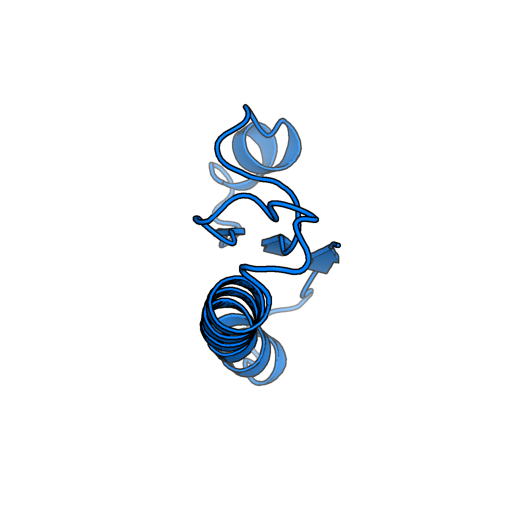 -6.223 1.00 74.56 68 SER A N 1
ATOM 540 C CA . SER A 1 68 ? -1.676 4.908 -7.276 1.00 74.56 68 SER A CA 1
ATOM 541 C C . SER A 1 68 ? -0.747 6.068 -6.958 1.00 74.56 68 SER A C 1
ATOM 543 O O . SER A 1 68 ? -1.210 7.227 -7.042 1.00 74.56 68 SER A O 1
#

Solvent-accessible surface area (backbone atoms only — not comparable to full-atom values): 4161 Å² total; per-residue (Å²): 68,36,32,58,46,56,36,94,62,93,48,70,66,52,71,64,37,43,85,73,71,48,61,79,48,62,21,78,65,52,66,77,88,46,85,89,46,50,68,58,53,47,53,45,49,52,58,48,43,54,54,49,54,53,53,76,71,34,91,87,53,94,73,83,52,82,42,110

Organism: Klebsiella pneumoniae subsp. ozaenae (NCBI:txid574)

Secondary structure (DSSP, 8-state):
-EESS--SS--HHHHHHGGGT---EE-SS-----GGGHHHHHHHHHHHHHHHHHHHT-TT-S---EE-